Protein AF-A0A4R3K2B7-F1 (afdb_monomer_lite)

InterPro domains:
  IPR006068 Cation-transporting P-type ATPase, C-terminal [PF00689] (1-89)
  IPR023298 P-type ATPase, transmembrane domain superfamily [SSF81665] (1-94)

Radius of gyration: 16.97 Å; chains: 1; bounding box: 41×21×47 Å

Sequence (99 aa):
MAFFVLATSQLIHAINQRSNIDSVFARGNAHNKALYCTMLVSGVILAFIMLIPTLRRFFSLTTLTTLEWMIALGLSLLPLVLVEITKVIIRIRHEEKAG

Foldseek 3Di:
DVVLLVLLLVLLLLCLVQDLQDQSPDDPSPPPPVSVVVSVVSVVVVVCCQPPVVSCVVVVHDHDDPVRVVVSNVSSCVSSVVSNVVNVVVNVVVVVVVD

pLDDT: mean 84.47, std 12.03, range [46.88, 95.81]

Secondary structure (DSSP, 8-state):
-HHHHHHHHHHHHHHHTT-SSS-TTSTTGGG-HHHHHHHHHHHHHHHHHHH-HHHHHHTTPPPPPHHHHHHHHHHHTHHHHHHHHHHHHHHHHHHHT--

Structure (mmCIF, N/CA/C/O backbone):
data_AF-A0A4R3K2B7-F1
#
_entry.id   AF-A0A4R3K2B7-F1
#
loop_
_atom_site.group_PDB
_atom_site.id
_atom_site.type_symbol
_atom_site.label_atom_id
_atom_site.label_alt_id
_atom_site.label_comp_id
_atom_site.label_asym_id
_atom_site.label_entity_id
_atom_site.label_seq_id
_atom_site.pdbx_PDB_ins_code
_atom_site.Cartn_x
_atom_site.Cartn_y
_atom_site.Cartn_z
_atom_site.occupancy
_atom_site.B_iso_or_equiv
_atom_site.auth_seq_id
_atom_site.auth_comp_id
_atom_site.auth_asym_id
_atom_site.auth_atom_id
_atom_site.pdbx_PDB_model_num
ATOM 1 N N . MET A 1 1 ? -2.693 -1.088 12.091 1.00 81.69 1 MET A N 1
ATOM 2 C CA . MET A 1 1 ? -1.651 -0.495 11.218 1.00 81.69 1 MET A CA 1
ATOM 3 C C . MET A 1 1 ? -1.078 -1.495 10.220 1.00 81.69 1 MET A C 1
ATOM 5 O O . MET A 1 1 ? -1.435 -1.405 9.054 1.00 81.69 1 MET A O 1
ATOM 9 N N . ALA A 1 2 ? -0.273 -2.476 10.651 1.00 90.81 2 ALA A N 1
ATOM 10 C CA . ALA A 1 2 ? 0.432 -3.404 9.750 1.00 90.81 2 ALA A CA 1
ATOM 11 C C . ALA A 1 2 ? -0.477 -4.150 8.755 1.00 90.81 2 ALA A C 1
ATOM 13 O O . ALA A 1 2 ? -0.191 -4.156 7.564 1.00 90.81 2 ALA A O 1
ATOM 14 N N . PHE A 1 3 ? -1.602 -4.709 9.216 1.00 91.56 3 PHE A N 1
ATOM 15 C CA . PHE A 1 3 ? -2.565 -5.395 8.344 1.00 91.56 3 PHE A CA 1
ATOM 16 C C . PHE A 1 3 ? -3.032 -4.517 7.176 1.00 91.56 3 PHE A C 1
ATOM 18 O O . PHE A 1 3 ? -3.025 -4.951 6.031 1.00 91.56 3 PHE A O 1
ATOM 25 N N . PHE A 1 4 ? -3.386 -3.262 7.458 1.00 93.19 4 PHE A N 1
ATOM 26 C CA . PHE A 1 4 ? -3.865 -2.335 6.440 1.00 93.19 4 PHE A CA 1
ATOM 27 C C . PHE A 1 4 ? -2.765 -1.935 5.454 1.00 93.19 4 PHE A C 1
ATOM 29 O O . PHE A 1 4 ? -3.019 -1.899 4.252 1.00 93.19 4 PHE A O 1
ATOM 36 N N . VAL A 1 5 ? -1.539 -1.709 5.944 1.00 94.69 5 VAL A N 1
ATOM 37 C CA . VAL A 1 5 ? -0.369 -1.467 5.084 1.00 94.69 5 VAL A CA 1
ATOM 38 C C . VAL A 1 5 ? -0.160 -2.645 4.143 1.00 94.69 5 VAL A C 1
ATOM 40 O O . VAL A 1 5 ? -0.077 -2.444 2.937 1.00 94.69 5 VAL A O 1
ATOM 43 N N . LEU A 1 6 ? -0.121 -3.868 4.679 1.00 94.12 6 LEU A N 1
ATOM 44 C CA . LEU A 1 6 ? 0.097 -5.076 3.889 1.00 94.12 6 LEU A CA 1
ATOM 45 C C . LEU A 1 6 ? -1.029 -5.294 2.876 1.00 94.12 6 LEU A C 1
ATOM 47 O O . LEU A 1 6 ? -0.745 -5.440 1.695 1.00 94.12 6 LEU A O 1
ATOM 51 N N . ALA A 1 7 ? -2.294 -5.261 3.296 1.00 94.00 7 ALA A N 1
ATOM 52 C CA . ALA A 1 7 ? -3.425 -5.504 2.404 1.00 94.00 7 ALA A CA 1
ATOM 53 C C . ALA A 1 7 ? -3.504 -4.468 1.270 1.00 94.00 7 ALA A C 1
ATOM 55 O O . ALA A 1 7 ? -3.632 -4.836 0.105 1.00 94.00 7 ALA A O 1
ATOM 56 N N . THR A 1 8 ? -3.353 -3.181 1.591 1.00 93.31 8 THR A N 1
ATOM 57 C CA . THR A 1 8 ? -3.355 -2.107 0.583 1.00 93.31 8 THR A CA 1
ATOM 58 C C . THR A 1 8 ? -2.151 -2.220 -0.346 1.00 93.31 8 THR A C 1
ATOM 60 O O . THR A 1 8 ? -2.283 -2.071 -1.558 1.00 93.31 8 THR A O 1
ATOM 63 N N . SER A 1 9 ? -0.986 -2.553 0.206 1.00 94.75 9 SER A N 1
ATOM 64 C CA . SER A 1 9 ? 0.238 -2.764 -0.559 1.00 94.75 9 SER A CA 1
ATOM 65 C C . SER A 1 9 ? 0.082 -3.893 -1.576 1.00 94.75 9 SER A C 1
ATOM 67 O O . SER A 1 9 ? 0.450 -3.725 -2.734 1.00 94.75 9 SER A O 1
ATOM 69 N N . GLN A 1 10 ? -0.552 -5.007 -1.193 1.00 92.94 10 GLN A N 1
ATOM 70 C CA . GLN A 1 10 ? -0.823 -6.112 -2.114 1.00 92.94 10 GLN A CA 1
ATOM 71 C C . GLN A 1 10 ? -1.815 -5.727 -3.217 1.00 92.94 10 GLN A C 1
ATOM 73 O O . GLN A 1 10 ? -1.612 -6.103 -4.371 1.00 92.94 10 GLN A O 1
ATOM 78 N N . LEU A 1 11 ? -2.850 -4.939 -2.900 1.00 92.12 11 LEU A N 1
ATOM 79 C CA . LEU A 1 11 ? -3.785 -4.425 -3.909 1.00 92.12 11 LEU A CA 1
ATOM 80 C C . LEU A 1 11 ? -3.062 -3.568 -4.949 1.00 92.12 11 LEU A C 1
ATOM 82 O O . LEU A 1 11 ? -3.222 -3.780 -6.147 1.00 92.12 11 LEU A O 1
ATOM 86 N N . ILE A 1 12 ? -2.221 -2.640 -4.497 1.00 90.38 12 ILE A N 1
ATOM 87 C CA . ILE A 1 12 ? -1.441 -1.769 -5.380 1.00 90.38 12 ILE A CA 1
ATOM 88 C C . ILE A 1 12 ? -0.417 -2.591 -6.180 1.00 90.38 12 ILE A C 1
ATOM 90 O O . ILE A 1 12 ? -0.269 -2.413 -7.389 1.00 90.38 12 ILE A O 1
ATOM 94 N N . HIS A 1 13 ? 0.273 -3.523 -5.528 1.00 89.88 13 HIS A N 1
ATOM 95 C CA . HIS A 1 13 ? 1.280 -4.377 -6.148 1.00 89.88 13 HIS A CA 1
ATOM 96 C C . HIS A 1 13 ? 0.697 -5.304 -7.227 1.00 89.88 13 HIS A C 1
ATOM 98 O O . HIS A 1 13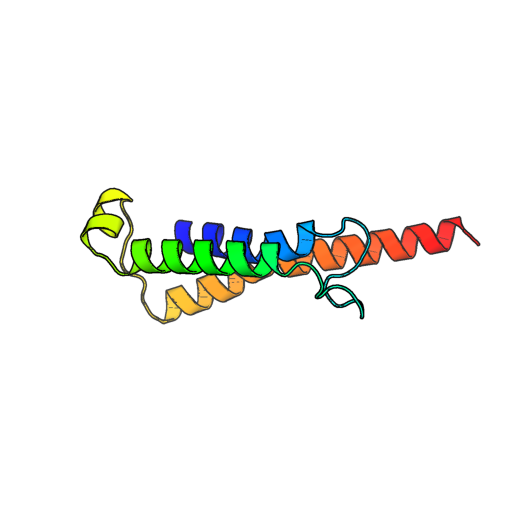 ? 1.368 -5.573 -8.225 1.00 89.88 13 HIS A O 1
ATOM 104 N N . ALA A 1 14 ? -0.564 -5.730 -7.097 1.00 88.06 14 ALA A N 1
ATOM 105 C CA . ALA A 1 14 ? -1.252 -6.530 -8.111 1.00 88.06 14 ALA A CA 1
ATOM 106 C C . ALA A 1 14 ? -1.315 -5.835 -9.485 1.00 88.06 14 ALA A C 1
ATOM 108 O O . ALA A 1 14 ? -1.318 -6.507 -10.516 1.00 88.06 14 ALA A O 1
ATOM 109 N N . ILE A 1 15 ? -1.296 -4.496 -9.519 1.00 84.38 15 ILE A N 1
ATOM 110 C CA . ILE A 1 15 ? -1.238 -3.723 -10.767 1.00 84.38 15 ILE A CA 1
ATOM 111 C C . ILE A 1 15 ? 0.096 -3.974 -11.489 1.00 84.38 15 ILE A C 1
ATOM 113 O O . ILE A 1 15 ? 0.120 -4.185 -12.703 1.00 84.38 15 ILE A O 1
ATOM 117 N N . ASN A 1 16 ? 1.202 -4.027 -10.742 1.00 82.50 16 ASN A N 1
ATOM 118 C CA . ASN A 1 16 ? 2.534 -4.268 -11.294 1.00 82.50 16 ASN A CA 1
ATOM 119 C C . ASN A 1 16 ? 2.743 -5.705 -11.777 1.00 82.50 16 ASN A C 1
ATOM 121 O O . ASN A 1 16 ? 3.505 -5.905 -12.722 1.00 82.50 16 ASN A O 1
ATOM 125 N N . GLN A 1 17 ? 2.045 -6.674 -11.180 1.00 77.38 17 GLN A N 1
ATOM 126 C CA . GLN A 1 17 ? 2.098 -8.095 -11.550 1.00 77.38 17 GLN A CA 1
ATOM 127 C C . GLN A 1 17 ? 1.433 -8.406 -12.904 1.00 77.38 17 GLN A C 1
ATOM 129 O O . GLN A 1 17 ? 1.523 -9.525 -13.401 1.00 77.38 17 GLN A O 1
ATOM 134 N N . ARG A 1 18 ? 0.778 -7.424 -13.540 1.00 71.56 18 ARG A N 1
ATOM 135 C CA . ARG A 1 18 ? 0.127 -7.601 -14.847 1.00 71.56 18 ARG A CA 1
ATOM 136 C C . ARG A 1 18 ? 1.110 -7.867 -15.993 1.00 71.56 18 ARG A C 1
ATOM 138 O O . ARG A 1 18 ? 0.753 -8.570 -16.933 1.00 71.56 18 ARG A O 1
ATOM 145 N N . SER A 1 19 ? 2.302 -7.276 -15.953 1.00 65.19 19 SER A N 1
ATOM 146 C CA . SER A 1 19 ? 3.363 -7.507 -16.941 1.00 65.19 19 SER A CA 1
ATOM 147 C C . SER A 1 19 ? 4.706 -7.468 -16.235 1.00 65.19 19 SER A C 1
ATOM 149 O O . SER A 1 19 ? 4.972 -6.558 -15.450 1.00 65.19 19 SER A O 1
ATOM 151 N N . ASN A 1 20 ? 5.554 -8.451 -16.528 1.00 62.72 20 ASN A N 1
ATOM 152 C CA . ASN A 1 20 ? 6.889 -8.546 -15.944 1.00 62.72 20 ASN A CA 1
ATOM 153 C C . ASN A 1 20 ? 7.899 -7.610 -16.632 1.00 62.72 20 ASN A C 1
ATOM 155 O O . ASN A 1 20 ? 9.007 -7.431 -16.136 1.00 62.72 20 ASN A O 1
ATOM 159 N N . ILE A 1 21 ? 7.518 -7.026 -17.773 1.00 60.97 21 ILE A N 1
ATOM 160 C CA . ILE A 1 21 ? 8.419 -6.295 -18.674 1.00 60.97 21 ILE A CA 1
ATOM 161 C C . ILE A 1 21 ? 7.895 -4.882 -18.942 1.00 60.97 21 ILE A C 1
ATOM 163 O O . ILE A 1 21 ? 8.661 -3.920 -18.939 1.00 60.97 21 ILE A O 1
ATOM 167 N N . ASP A 1 22 ? 6.578 -4.735 -19.105 1.00 64.06 22 ASP A N 1
ATOM 168 C CA . ASP A 1 22 ? 5.965 -3.442 -19.390 1.00 64.06 22 ASP A CA 1
ATOM 169 C C . ASP A 1 22 ? 5.665 -2.665 -18.110 1.00 64.06 22 ASP A C 1
ATOM 171 O O . ASP A 1 22 ? 5.140 -3.200 -17.122 1.00 64.06 22 ASP A O 1
ATOM 175 N N . SER A 1 23 ? 5.942 -1.364 -18.162 1.00 67.31 23 SER A N 1
ATOM 176 C CA . SER A 1 23 ? 5.563 -0.436 -17.100 1.00 67.31 23 SER A CA 1
ATOM 177 C C . SER A 1 23 ? 4.047 -0.280 -17.029 1.00 67.31 23 SER A C 1
ATOM 179 O O . SER A 1 23 ? 3.361 -0.199 -18.053 1.00 67.31 23 SER A O 1
ATOM 181 N N . VAL A 1 24 ? 3.508 -0.165 -15.818 1.00 66.69 24 VAL A N 1
ATOM 182 C CA . VAL A 1 24 ? 2.082 0.120 -15.597 1.00 66.69 24 VAL A CA 1
ATOM 183 C C . VAL A 1 24 ? 1.629 1.426 -16.267 1.00 66.69 24 VAL A C 1
ATOM 185 O O . VAL A 1 24 ? 0.478 1.519 -16.692 1.00 66.69 24 VAL A O 1
ATOM 188 N N . PHE A 1 25 ? 2.533 2.394 -16.456 1.00 66.19 25 PHE A N 1
ATOM 189 C CA . PHE A 1 25 ? 2.244 3.683 -17.098 1.00 66.19 25 PHE A CA 1
ATOM 190 C C . PHE A 1 25 ? 2.363 3.668 -18.634 1.00 66.19 25 PHE A C 1
ATOM 192 O O . PHE A 1 25 ? 2.127 4.689 -19.281 1.00 66.19 25 PHE A O 1
ATOM 199 N N . ALA A 1 26 ? 2.713 2.530 -19.245 1.00 66.12 26 ALA A N 1
ATOM 200 C CA . ALA A 1 26 ? 2.812 2.421 -20.696 1.00 66.12 26 ALA A CA 1
ATOM 201 C C . ALA A 1 26 ? 1.427 2.536 -21.369 1.00 66.12 26 ALA A C 1
ATOM 203 O O . ALA A 1 26 ? 0.439 1.913 -20.962 1.00 66.12 26 ALA A O 1
ATOM 204 N N . ARG A 1 27 ? 1.355 3.349 -22.432 1.00 50.41 27 ARG A N 1
ATOM 205 C CA . ARG A 1 27 ? 0.129 3.670 -23.180 1.00 50.41 27 ARG A CA 1
ATOM 206 C C . ARG A 1 27 ? -0.407 2.401 -23.868 1.00 50.41 27 ARG A C 1
ATOM 208 O O . ARG A 1 27 ? 0.108 1.991 -24.897 1.00 50.41 27 ARG A O 1
ATOM 215 N N . GLY A 1 28 ? -1.419 1.769 -23.266 1.00 57.59 28 GLY A N 1
ATOM 216 C CA . GLY A 1 28 ? -2.015 0.498 -23.722 1.00 57.59 28 GLY A CA 1
ATOM 217 C C . GLY A 1 28 ? -2.400 -0.465 -22.588 1.00 57.59 28 GLY A C 1
ATOM 218 O O . GLY A 1 28 ? -3.210 -1.372 -22.784 1.00 57.59 28 GLY A O 1
ATOM 219 N N . ASN A 1 29 ? -1.895 -0.233 -21.370 1.00 55.81 29 ASN A N 1
ATOM 220 C CA . ASN A 1 29 ? -2.009 -1.174 -20.251 1.00 55.81 29 ASN A CA 1
ATOM 221 C C . ASN A 1 29 ? -3.347 -1.190 -19.477 1.00 55.81 29 ASN A C 1
ATOM 223 O O . ASN A 1 29 ? -3.528 -2.013 -18.583 1.00 55.81 29 ASN A O 1
ATOM 227 N N . ALA A 1 30 ? -4.336 -0.373 -19.845 1.00 58.47 30 ALA A N 1
ATOM 228 C CA . ALA A 1 30 ? -5.615 -0.285 -19.122 1.00 58.47 30 ALA A CA 1
ATOM 229 C C . ALA A 1 30 ? -6.628 -1.417 -19.430 1.00 58.47 30 ALA A C 1
ATOM 231 O O . ALA A 1 30 ? -7.751 -1.397 -18.932 1.00 58.47 30 ALA A O 1
ATOM 232 N N . HIS A 1 31 ? -6.280 -2.410 -20.255 1.00 61.28 31 HIS A N 1
ATOM 233 C CA . HIS A 1 31 ? -7.273 -3.345 -20.809 1.00 61.28 31 HIS A CA 1
ATOM 234 C C . HIS A 1 31 ? -7.803 -4.416 -19.838 1.00 61.28 31 HIS A C 1
ATOM 236 O O . HIS A 1 31 ? -8.837 -5.021 -20.121 1.00 61.28 31 HIS A O 1
ATOM 242 N N . ASN A 1 32 ? -7.145 -4.675 -18.700 1.00 79.81 32 ASN A N 1
ATOM 243 C CA . ASN A 1 32 ? -7.587 -5.739 -17.790 1.00 79.81 32 ASN A CA 1
ATOM 244 C C . ASN A 1 32 ? -8.662 -5.244 -16.808 1.00 79.81 32 ASN A C 1
ATOM 246 O O . ASN A 1 32 ? -8.405 -5.033 -15.624 1.00 79.81 32 ASN A O 1
ATOM 250 N N . LYS A 1 33 ? -9.887 -5.077 -17.319 1.00 80.50 33 LYS A N 1
ATOM 251 C CA . LYS A 1 33 ? -11.065 -4.686 -16.525 1.00 80.50 33 LYS A CA 1
ATOM 252 C C . LYS A 1 33 ? -11.351 -5.664 -15.380 1.00 80.50 33 LYS A C 1
ATOM 254 O O . LYS A 1 33 ? -11.804 -5.235 -14.323 1.00 80.50 33 LYS A O 1
ATOM 259 N N . ALA A 1 34 ? -11.062 -6.954 -15.573 1.00 85.94 34 ALA A N 1
ATOM 260 C CA . ALA A 1 34 ? -11.251 -7.972 -14.544 1.00 85.94 34 ALA A CA 1
ATOM 261 C C . ALA A 1 34 ? -10.338 -7.730 -13.332 1.00 85.94 34 ALA A C 1
ATOM 263 O O . ALA A 1 34 ? -10.824 -7.786 -12.209 1.00 85.94 34 ALA A O 1
ATOM 264 N N . LEU A 1 35 ? -9.066 -7.372 -13.551 1.00 85.56 35 LEU A N 1
ATOM 265 C CA . LEU A 1 35 ? -8.118 -7.046 -12.476 1.00 85.56 35 LEU A CA 1
ATOM 266 C C . LEU A 1 35 ? -8.582 -5.844 -11.646 1.00 85.56 35 LEU A C 1
ATOM 268 O O . LEU A 1 35 ? -8.569 -5.895 -10.422 1.00 85.56 35 LEU A O 1
ATOM 272 N N . TYR A 1 36 ? -9.021 -4.765 -12.298 1.00 86.50 36 TYR A N 1
ATOM 273 C CA . TYR A 1 36 ? -9.531 -3.597 -11.574 1.00 86.50 36 TYR A CA 1
ATOM 274 C C . TYR A 1 36 ? -10.821 -3.914 -10.811 1.00 86.50 36 TYR A C 1
ATOM 276 O O . TYR A 1 36 ? -10.998 -3.435 -9.694 1.00 86.50 36 TYR A O 1
ATOM 284 N N . CYS A 1 37 ? -11.696 -4.746 -11.384 1.00 89.38 37 CYS A N 1
ATOM 285 C CA . CYS A 1 37 ? -12.915 -5.199 -10.721 1.00 89.38 37 CYS A CA 1
ATOM 286 C C . CYS A 1 37 ? -12.594 -6.012 -9.459 1.00 89.38 37 CYS A C 1
ATOM 288 O O . CYS A 1 37 ? -13.091 -5.689 -8.382 1.00 89.38 37 CYS A O 1
ATOM 290 N N . THR A 1 38 ? -11.718 -7.018 -9.553 1.00 91.38 38 THR A N 1
ATOM 291 C CA . THR A 1 38 ? -11.338 -7.836 -8.392 1.00 91.38 38 THR A CA 1
ATOM 292 C C . THR A 1 38 ? -10.588 -7.020 -7.346 1.00 91.38 38 THR A C 1
ATOM 294 O O . THR A 1 38 ? -10.883 -7.151 -6.164 1.00 91.38 38 THR A O 1
ATOM 297 N N . MET A 1 39 ? -9.701 -6.110 -7.758 1.00 91.81 39 MET A N 1
ATOM 298 C CA . MET A 1 39 ? -9.015 -5.187 -6.850 1.00 91.81 39 MET A CA 1
ATOM 299 C C . MET A 1 39 ? -10.004 -4.287 -6.096 1.00 91.81 39 MET A C 1
ATOM 301 O O . MET A 1 39 ? -9.865 -4.098 -4.888 1.00 91.81 39 MET A O 1
ATOM 305 N N . LEU A 1 40 ? -11.032 -3.774 -6.780 1.00 92.44 40 LEU A N 1
ATOM 306 C CA . LEU A 1 40 ? -12.083 -2.969 -6.160 1.00 92.44 40 LEU A CA 1
ATOM 307 C C . LEU A 1 40 ? -12.913 -3.797 -5.172 1.00 92.44 40 LEU A C 1
ATOM 309 O O . LEU A 1 40 ? -13.126 -3.358 -4.044 1.00 92.44 40 LEU A O 1
ATOM 313 N N . VAL A 1 41 ? -13.317 -5.012 -5.550 1.00 95.81 41 VAL A N 1
ATOM 314 C CA . VAL A 1 41 ? -14.036 -5.936 -4.658 1.00 95.81 41 VAL A CA 1
ATOM 315 C C . VAL A 1 41 ? -13.203 -6.258 -3.415 1.00 95.81 41 VAL A C 1
ATOM 317 O O . VAL A 1 41 ? -13.705 -6.164 -2.295 1.00 95.81 41 VAL A O 1
ATOM 320 N N . SER A 1 42 ? -11.916 -6.571 -3.575 1.00 94.94 42 SER A N 1
ATOM 321 C CA . SER A 1 42 ? -11.010 -6.815 -2.451 1.00 94.94 42 SER A CA 1
ATOM 322 C C . SER A 1 42 ? -10.829 -5.576 -1.568 1.00 94.94 42 SER A C 1
ATOM 324 O O . SER A 1 42 ? -10.814 -5.702 -0.344 1.00 94.94 42 SER A O 1
ATOM 326 N N . GLY A 1 43 ? -10.761 -4.378 -2.155 1.00 94.56 43 GLY A N 1
ATOM 327 C CA . GLY A 1 43 ? -10.738 -3.113 -1.417 1.00 94.56 43 GLY A CA 1
ATOM 328 C C . GLY A 1 43 ? -12.010 -2.874 -0.598 1.00 94.56 43 GLY A C 1
ATOM 329 O O . GLY A 1 43 ? -11.931 -2.457 0.556 1.00 94.56 43 GLY A O 1
ATOM 330 N N . VAL A 1 44 ? -13.182 -3.207 -1.145 1.00 95.75 44 VAL A N 1
ATOM 331 C CA . VAL A 1 44 ? -14.469 -3.125 -0.432 1.00 95.75 44 VAL A CA 1
ATOM 332 C C . VAL A 1 44 ? -14.515 -4.104 0.741 1.00 95.75 44 VAL A C 1
ATOM 334 O O . VAL A 1 44 ? -14.914 -3.727 1.842 1.00 95.75 44 VAL A O 1
ATOM 337 N N . ILE A 1 45 ? -14.057 -5.342 0.545 1.00 95.06 45 ILE A N 1
ATOM 338 C CA . ILE A 1 45 ? -13.967 -6.333 1.627 1.00 95.06 45 ILE A CA 1
ATOM 339 C C . ILE A 1 45 ? -13.031 -5.831 2.734 1.00 95.06 45 ILE A C 1
ATOM 341 O O . ILE A 1 45 ? -13.386 -5.883 3.912 1.00 95.06 45 ILE A O 1
ATOM 345 N N . LEU A 1 46 ? -11.866 -5.286 2.367 1.00 94.56 46 LEU A N 1
ATOM 346 C CA . LEU A 1 46 ? -10.928 -4.688 3.317 1.00 94.56 46 LEU A CA 1
ATOM 347 C C . LEU A 1 46 ? -11.574 -3.532 4.099 1.00 94.56 46 LEU A C 1
ATOM 349 O O . LEU A 1 46 ? -11.421 -3.454 5.319 1.00 94.56 46 LEU A O 1
ATOM 353 N N . ALA A 1 47 ? -12.338 -2.670 3.425 1.00 92.75 47 ALA A N 1
ATOM 354 C CA . ALA A 1 47 ? -13.076 -1.588 4.068 1.00 92.75 47 ALA A CA 1
ATOM 355 C C . ALA A 1 47 ? -14.129 -2.122 5.053 1.00 92.75 47 ALA A C 1
ATOM 357 O O . ALA A 1 47 ? -14.204 -1.636 6.180 1.00 92.75 47 ALA A O 1
ATOM 358 N N . PHE A 1 48 ? -14.889 -3.163 4.694 1.00 94.31 48 PHE A N 1
ATOM 359 C CA . PHE A 1 48 ? -15.849 -3.782 5.613 1.00 94.31 48 PHE A CA 1
ATOM 360 C C . PHE A 1 48 ? -15.182 -4.360 6.858 1.00 94.31 48 PHE A C 1
ATOM 362 O O . PHE A 1 48 ? -15.664 -4.125 7.968 1.00 94.31 48 PHE A O 1
ATOM 369 N N . ILE A 1 49 ? -14.049 -5.049 6.693 1.00 93.12 49 ILE A N 1
ATOM 370 C CA . ILE A 1 49 ? -13.264 -5.574 7.816 1.00 93.12 49 ILE A CA 1
ATOM 371 C C . ILE A 1 49 ? -12.833 -4.439 8.752 1.00 93.12 49 ILE A C 1
ATOM 373 O O . ILE A 1 49 ? -12.868 -4.614 9.966 1.00 93.12 49 ILE A O 1
ATOM 377 N N . MET A 1 50 ? -12.463 -3.277 8.209 1.00 90.50 50 MET A N 1
ATOM 378 C CA . MET A 1 50 ? -11.971 -2.129 8.981 1.00 90.50 50 MET A CA 1
ATOM 379 C C . MET A 1 50 ? -13.090 -1.279 9.600 1.00 90.50 50 MET A C 1
ATOM 381 O O . MET A 1 50 ? -12.871 -0.641 10.627 1.00 90.50 50 MET A O 1
ATOM 385 N N . LEU A 1 51 ? -14.289 -1.255 9.019 1.00 89.88 51 LEU A N 1
ATOM 386 C CA . LEU A 1 51 ? -15.405 -0.445 9.517 1.00 89.88 51 LEU A CA 1
ATOM 387 C C . LEU A 1 51 ? -16.249 -1.205 10.546 1.00 89.88 51 LEU A C 1
ATOM 389 O O . LEU A 1 51 ? -16.602 -0.651 11.591 1.00 89.88 51 LEU A O 1
ATOM 393 N N . ILE A 1 52 ? -16.518 -2.491 10.313 1.00 94.00 52 ILE A N 1
ATOM 394 C CA . ILE A 1 52 ? -17.413 -3.284 11.161 1.00 94.00 52 ILE A CA 1
ATOM 395 C C . ILE A 1 52 ? -16.674 -3.693 12.450 1.00 94.00 52 ILE A C 1
ATOM 397 O O . ILE A 1 52 ? -15.692 -4.434 12.385 1.00 94.00 52 ILE A O 1
ATOM 401 N N . PRO A 1 53 ? -17.119 -3.251 13.644 1.00 90.19 53 PRO A N 1
ATOM 402 C CA . PRO A 1 53 ? -16.418 -3.520 14.904 1.00 90.19 53 PRO A CA 1
ATOM 403 C C . PRO A 1 53 ? -16.348 -5.015 15.241 1.00 90.19 53 PRO A C 1
ATOM 405 O O . PRO A 1 53 ? -15.338 -5.472 15.770 1.00 90.19 53 PRO A O 1
ATOM 408 N N . THR A 1 54 ? -17.373 -5.792 14.880 1.00 93.62 54 THR A N 1
ATOM 409 C CA . THR A 1 54 ? -17.389 -7.252 15.058 1.00 93.62 54 THR A CA 1
ATOM 410 C C . THR A 1 54 ? -16.279 -7.932 14.259 1.00 93.62 54 THR A C 1
ATOM 412 O O . THR A 1 54 ? -15.554 -8.759 14.806 1.00 93.62 54 THR A O 1
ATOM 415 N N . LEU A 1 55 ? -16.097 -7.542 12.990 1.00 92.19 55 LEU A N 1
ATOM 416 C CA . LEU A 1 55 ? -15.031 -8.080 12.141 1.00 92.19 55 LEU A CA 1
ATOM 417 C C . LEU A 1 55 ? -13.661 -7.625 12.632 1.00 92.19 55 LEU A C 1
ATOM 419 O O . LEU A 1 55 ? -12.770 -8.452 12.785 1.00 92.19 55 LEU A O 1
ATOM 423 N N . ARG A 1 56 ? -13.498 -6.341 12.970 1.00 92.88 56 ARG A N 1
ATOM 424 C CA . ARG A 1 56 ? -12.248 -5.854 13.567 1.00 92.88 56 ARG A CA 1
ATOM 425 C C . ARG A 1 56 ? -11.852 -6.657 14.793 1.00 92.88 56 ARG A C 1
ATOM 427 O O . ARG A 1 56 ? -10.704 -7.066 14.889 1.00 92.88 56 ARG A O 1
ATOM 434 N N . ARG A 1 57 ? -12.793 -6.918 15.703 1.00 91.06 57 ARG A N 1
ATOM 435 C CA . ARG A 1 57 ? -12.524 -7.706 16.909 1.00 91.06 57 ARG A CA 1
ATOM 436 C C . ARG A 1 57 ? -12.168 -9.154 16.578 1.00 91.06 57 ARG A C 1
ATOM 438 O O . ARG A 1 57 ? -11.264 -9.691 17.202 1.00 91.06 57 ARG A O 1
ATOM 445 N N . PHE A 1 58 ? -12.829 -9.751 15.586 1.00 93.50 58 PHE A N 1
ATOM 446 C CA . PHE A 1 58 ? -12.515 -11.097 15.102 1.00 93.50 58 PHE A CA 1
ATOM 447 C C . PHE A 1 58 ? -11.087 -11.198 14.540 1.00 93.50 58 PHE A C 1
ATOM 449 O O . PHE A 1 58 ? -10.374 -12.150 14.833 1.00 93.50 58 PHE A O 1
ATOM 456 N N . PHE A 1 59 ? -10.645 -10.185 13.791 1.00 89.31 59 PHE A N 1
ATOM 457 C CA . PHE A 1 59 ? -9.287 -10.091 13.243 1.00 89.31 59 PHE A CA 1
ATOM 458 C C . PHE A 1 59 ? -8.277 -9.419 14.193 1.00 89.31 59 PHE A C 1
ATOM 460 O O . PHE A 1 59 ? -7.154 -9.132 13.782 1.00 89.31 59 PHE A O 1
ATOM 467 N N . SER A 1 60 ? -8.655 -9.147 15.448 1.00 90.00 60 SER A N 1
ATOM 468 C CA . SER A 1 60 ? -7.815 -8.457 16.442 1.00 90.00 60 SER A CA 1
ATOM 469 C C . SER A 1 60 ? -7.234 -7.119 15.947 1.00 90.00 60 SER A C 1
ATOM 471 O O . SER A 1 60 ? -6.085 -6.772 16.219 1.00 90.00 60 SER A O 1
ATOM 473 N N . LEU A 1 61 ? -8.029 -6.357 15.194 1.00 90.81 61 LEU A N 1
ATOM 474 C CA . LEU A 1 61 ? -7.660 -5.069 14.612 1.00 90.81 61 LEU A CA 1
ATOM 475 C C . LEU A 1 61 ? -8.021 -3.904 15.536 1.00 90.81 61 LEU A C 1
ATOM 477 O O . LEU A 1 61 ? -9.098 -3.859 16.132 1.00 90.81 61 LEU A O 1
ATOM 481 N N . THR A 1 62 ? -7.141 -2.909 15.580 1.00 87.50 62 THR A N 1
ATOM 482 C CA . THR A 1 62 ? -7.360 -1.648 16.295 1.00 87.50 62 THR A CA 1
ATOM 483 C C . THR A 1 62 ? -7.944 -0.575 15.376 1.00 87.50 62 THR A C 1
ATOM 485 O O . THR A 1 62 ? -7.769 -0.605 14.156 1.00 87.50 62 THR A O 1
ATOM 488 N N . THR A 1 63 ? -8.647 0.399 15.959 1.00 87.81 63 THR A N 1
ATOM 489 C CA . THR A 1 63 ? -8.991 1.651 15.269 1.00 87.81 63 THR A CA 1
ATOM 490 C C . THR A 1 63 ? -7.722 2.418 14.942 1.00 87.81 6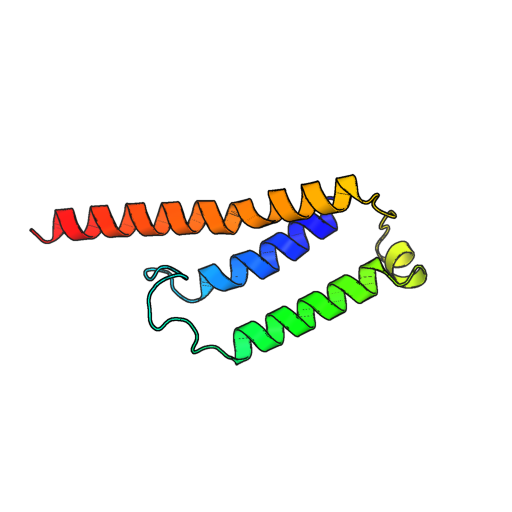3 THR A C 1
ATOM 492 O O . THR A 1 63 ? -6.893 2.610 15.829 1.00 87.81 63 THR A O 1
ATOM 495 N N . LEU A 1 64 ? -7.597 2.888 13.704 1.00 87.56 64 LEU A N 1
ATOM 496 C CA . LEU A 1 64 ? -6.519 3.788 13.319 1.00 87.56 64 LEU A CA 1
ATOM 497 C C . LEU A 1 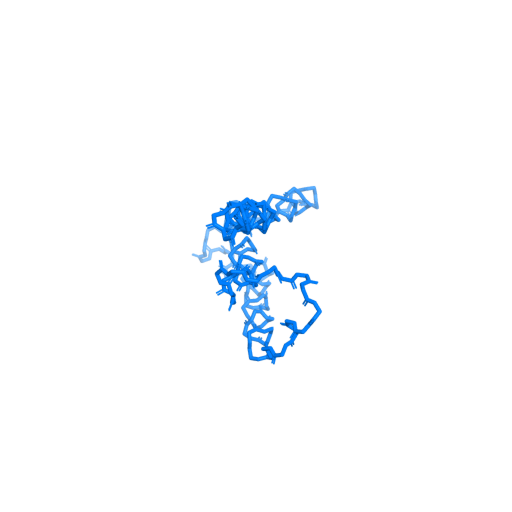64 ? -6.998 5.236 13.363 1.00 87.56 64 LEU A C 1
ATOM 499 O O . LEU A 1 64 ? -8.115 5.546 12.941 1.00 87.56 64 LEU A O 1
ATOM 503 N N . THR A 1 65 ? -6.122 6.113 13.827 1.00 92.38 65 THR A N 1
ATOM 504 C CA . THR A 1 65 ? -6.253 7.566 13.718 1.00 92.38 65 THR A CA 1
ATOM 505 C C . THR A 1 65 ? -6.046 8.028 12.272 1.00 92.38 65 THR A C 1
ATOM 507 O O . THR A 1 65 ? -5.455 7.330 11.449 1.00 92.38 65 THR A O 1
ATOM 510 N N . THR A 1 66 ? -6.502 9.233 11.934 1.00 90.69 66 THR A N 1
ATOM 511 C CA . THR A 1 66 ? -6.357 9.793 10.577 1.00 90.69 66 THR A CA 1
ATOM 512 C C . THR A 1 66 ? -4.901 9.838 10.104 1.00 90.69 66 THR A C 1
ATOM 514 O O . THR A 1 66 ? -4.615 9.555 8.943 1.00 90.69 66 THR A O 1
ATOM 517 N N . LEU A 1 67 ? -3.964 10.151 11.003 1.00 93.75 67 LEU A N 1
ATOM 518 C CA . LEU A 1 67 ? -2.536 10.214 10.689 1.00 93.75 67 LEU A CA 1
ATOM 519 C C . LEU A 1 67 ? -1.988 8.829 10.324 1.00 93.75 67 LEU A C 1
ATOM 521 O O . LEU A 1 67 ? -1.299 8.666 9.320 1.00 93.75 67 LEU A O 1
ATOM 525 N N . GLU A 1 68 ? -2.360 7.819 11.099 1.00 92.19 68 GLU A N 1
ATOM 526 C CA . GLU A 1 68 ? -2.014 6.425 10.853 1.00 92.19 68 GLU A CA 1
ATOM 527 C C . GLU A 1 68 ? -2.541 5.922 9.497 1.00 92.19 68 GLU A C 1
ATOM 529 O O . GLU A 1 68 ? -1.817 5.246 8.765 1.00 92.19 68 GLU A O 1
ATOM 534 N N . TRP A 1 69 ? -3.759 6.306 9.103 1.00 91.19 69 TRP A N 1
ATOM 535 C CA . TRP A 1 69 ? -4.277 6.019 7.759 1.00 91.19 69 TRP A CA 1
ATOM 536 C C . TRP A 1 69 ? -3.402 6.619 6.654 1.00 91.19 69 TRP A C 1
ATOM 538 O O . TRP A 1 69 ? -3.066 5.918 5.699 1.00 91.19 69 TRP A O 1
ATOM 548 N N . MET A 1 70 ? -2.994 7.884 6.793 1.00 93.31 70 MET A N 1
ATOM 549 C CA . MET A 1 70 ? -2.134 8.550 5.807 1.00 93.31 70 MET A CA 1
ATOM 550 C C . MET A 1 70 ? -0.761 7.882 5.698 1.00 93.31 70 MET A C 1
ATOM 552 O O . MET A 1 70 ? -0.304 7.608 4.589 1.00 93.31 70 MET A O 1
ATOM 556 N N . ILE A 1 71 ? -0.128 7.562 6.833 1.00 94.25 71 ILE A N 1
ATOM 557 C CA . ILE A 1 71 ? 1.157 6.849 6.845 1.00 94.25 71 ILE A CA 1
ATOM 558 C C . ILE A 1 71 ? 1.016 5.490 6.161 1.00 94.25 71 ILE A C 1
ATOM 560 O O . ILE A 1 71 ? 1.863 5.120 5.348 1.00 94.25 71 ILE A O 1
ATOM 564 N N . ALA A 1 72 ? -0.051 4.744 6.457 1.00 93.12 72 ALA A N 1
ATOM 565 C CA . ALA A 1 72 ? -0.235 3.431 5.861 1.00 93.12 72 ALA A CA 1
ATOM 566 C C . ALA A 1 72 ? -0.425 3.479 4.348 1.00 93.12 72 ALA A C 1
ATOM 568 O O . ALA A 1 72 ? 0.165 2.665 3.638 1.00 93.12 72 ALA A O 1
ATOM 569 N N . LEU A 1 73 ? -1.218 4.436 3.862 1.00 91.62 73 LEU A N 1
ATOM 570 C CA . LEU A 1 73 ? -1.392 4.660 2.432 1.00 91.62 73 LEU A CA 1
ATOM 571 C C . LEU A 1 73 ? -0.057 5.029 1.775 1.00 91.62 73 LEU A C 1
ATOM 573 O O . LEU A 1 73 ? 0.300 4.429 0.764 1.00 91.62 73 LEU A O 1
ATOM 577 N N . GLY A 1 74 ? 0.728 5.920 2.387 1.00 93.81 74 GLY A N 1
ATOM 578 C CA . GLY A 1 74 ? 2.064 6.272 1.900 1.00 93.81 74 GLY A CA 1
ATOM 579 C C . GLY A 1 74 ? 3.000 5.063 1.801 1.00 93.81 74 GLY A C 1
ATOM 580 O O . GLY A 1 74 ? 3.598 4.824 0.754 1.00 93.81 74 GLY A O 1
ATOM 581 N N . LEU A 1 75 ? 3.076 4.244 2.855 1.00 93.75 75 LEU A N 1
ATOM 582 C CA . LEU A 1 75 ? 3.907 3.034 2.867 1.00 93.75 75 LEU A CA 1
ATOM 583 C C . LEU A 1 75 ? 3.434 1.976 1.865 1.00 93.75 75 LEU A C 1
ATOM 585 O O . LEU A 1 75 ? 4.256 1.266 1.288 1.00 93.75 75 LEU A O 1
ATOM 589 N N . SER A 1 76 ? 2.126 1.875 1.624 1.00 93.81 76 SER A N 1
ATOM 590 C CA . SER A 1 76 ? 1.566 0.897 0.687 1.00 93.81 76 SER A CA 1
ATOM 591 C C . SER A 1 76 ? 1.955 1.145 -0.776 1.00 93.81 76 SER A C 1
ATOM 593 O O . SER A 1 76 ? 1.913 0.221 -1.584 1.00 93.81 76 SER A O 1
ATOM 595 N N . LEU A 1 77 ? 2.402 2.359 -1.113 1.00 92.44 77 LEU A N 1
ATOM 596 C CA . LEU A 1 77 ? 2.905 2.695 -2.446 1.00 92.44 77 LEU A CA 1
ATOM 597 C C . LEU A 1 77 ? 4.330 2.182 -2.695 1.00 92.44 77 LEU A C 1
ATOM 599 O O . LEU A 1 77 ? 4.745 2.101 -3.850 1.00 92.44 77 LEU A O 1
ATOM 603 N N . LEU A 1 78 ? 5.088 1.813 -1.653 1.00 93.31 78 LEU A N 1
ATOM 604 C CA . LEU A 1 78 ? 6.492 1.418 -1.808 1.00 93.31 78 LEU A CA 1
ATOM 605 C C . LEU A 1 78 ? 6.679 0.251 -2.790 1.00 93.31 78 LEU A C 1
ATOM 607 O O . LEU A 1 78 ? 7.528 0.375 -3.676 1.00 93.31 78 LEU A O 1
ATOM 611 N N . PRO A 1 79 ? 5.894 -0.844 -2.743 1.00 89.38 79 PRO A N 1
ATOM 612 C CA . PRO A 1 79 ? 6.090 -1.937 -3.697 1.00 89.38 79 PRO A CA 1
ATOM 613 C C . PRO A 1 79 ? 5.703 -1.582 -5.127 1.00 89.38 79 PRO A C 1
ATOM 615 O O . PRO A 1 79 ? 6.198 -2.219 -6.056 1.00 89.38 79 PRO A O 1
ATOM 618 N N . LEU A 1 80 ? 4.862 -0.561 -5.325 1.00 88.81 80 LEU A N 1
ATOM 619 C CA . LEU A 1 80 ? 4.602 -0.029 -6.658 1.00 88.81 80 LEU A CA 1
ATOM 620 C C . LEU A 1 80 ? 5.877 0.591 -7.233 1.00 88.81 80 LEU A C 1
ATOM 622 O O . LEU A 1 80 ? 6.318 0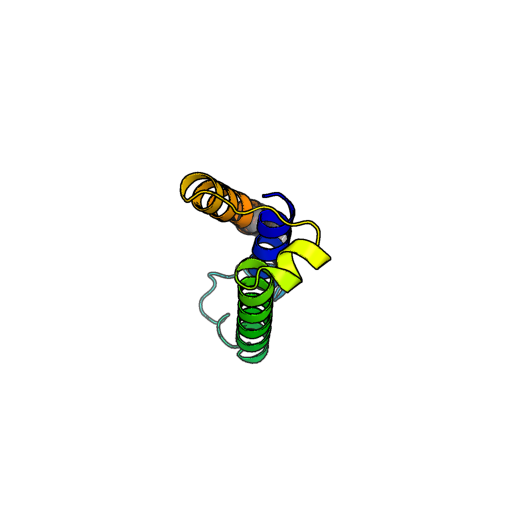.235 -8.325 1.00 88.81 80 LEU A O 1
ATOM 626 N N . VAL A 1 81 ? 6.474 1.496 -6.457 1.00 88.75 81 VAL A N 1
ATOM 627 C CA . VAL A 1 81 ? 7.648 2.278 -6.850 1.00 88.75 81 VAL A CA 1
ATOM 628 C C . VAL A 1 81 ? 8.858 1.372 -7.066 1.00 88.75 81 VAL A C 1
ATOM 630 O O . VAL A 1 81 ? 9.505 1.451 -8.105 1.00 88.75 81 VAL A O 1
ATOM 633 N N . LEU A 1 82 ? 9.141 0.467 -6.124 1.00 89.88 82 LEU A N 1
ATOM 634 C CA . LEU A 1 82 ? 10.306 -0.422 -6.194 1.00 89.88 82 LEU A CA 1
ATOM 635 C C . LEU A 1 82 ? 10.278 -1.341 -7.421 1.00 89.88 82 LEU A C 1
ATOM 637 O O . LEU A 1 82 ? 11.299 -1.543 -8.082 1.00 89.88 82 LEU A O 1
ATOM 641 N N . VAL A 1 83 ? 9.110 -1.892 -7.747 1.00 87.75 83 VAL A N 1
ATOM 642 C CA . VAL A 1 83 ? 8.971 -2.787 -8.900 1.00 87.75 83 VAL A CA 1
ATOM 643 C C . VAL A 1 83 ? 9.060 -2.020 -10.213 1.00 87.75 83 VAL A C 1
ATOM 645 O O . VAL A 1 83 ? 9.700 -2.507 -11.140 1.00 87.75 83 VAL A O 1
ATOM 648 N N . GLU A 1 84 ? 8.498 -0.814 -10.304 1.00 86.62 84 GLU A N 1
ATOM 649 C CA . GLU A 1 84 ? 8.662 0.001 -11.513 1.00 86.62 84 GLU A CA 1
ATOM 650 C C . GLU A 1 84 ? 10.120 0.440 -11.716 1.00 86.62 84 GLU A C 1
ATOM 652 O O . GLU A 1 84 ? 10.627 0.342 -12.831 1.00 86.62 84 GLU A O 1
ATOM 657 N N . ILE A 1 85 ? 10.852 0.784 -10.648 1.00 87.12 85 ILE A N 1
ATOM 658 C CA . ILE A 1 85 ? 12.309 1.008 -10.726 1.00 87.12 85 ILE A CA 1
ATOM 659 C C . ILE A 1 85 ? 13.019 -0.248 -11.257 1.00 87.12 85 ILE A C 1
ATOM 661 O O . ILE A 1 85 ? 13.866 -0.158 -12.145 1.00 87.12 85 ILE A O 1
ATOM 665 N N . THR A 1 86 ? 12.645 -1.430 -10.760 1.00 86.38 86 THR A N 1
ATOM 666 C CA . THR A 1 86 ? 13.239 -2.704 -11.196 1.00 86.38 86 THR A CA 1
ATOM 667 C C . THR A 1 86 ? 12.982 -2.964 -12.682 1.00 86.38 86 THR A C 1
ATOM 669 O O . THR A 1 86 ? 13.908 -3.328 -13.407 1.00 86.38 86 THR A O 1
ATOM 672 N N . LYS A 1 87 ? 11.760 -2.714 -13.169 1.00 84.06 87 LYS A N 1
ATOM 673 C CA . LYS A 1 87 ? 11.417 -2.842 -14.594 1.00 84.06 87 LYS A CA 1
ATOM 674 C C . LYS A 1 87 ? 12.222 -1.885 -15.468 1.00 84.06 87 LYS A C 1
ATOM 676 O O . LYS A 1 87 ? 12.725 -2.297 -16.510 1.00 84.06 87 LYS A O 1
ATOM 681 N N . VAL A 1 88 ? 12.393 -0.633 -15.036 1.00 84.88 88 VAL A N 1
ATOM 682 C CA . VAL A 1 88 ? 13.204 0.360 -15.760 1.00 84.88 88 VAL A CA 1
ATOM 683 C C . VAL A 1 88 ? 14.660 -0.096 -15.872 1.00 84.88 88 VAL A C 1
ATOM 685 O O . VAL A 1 88 ? 15.221 -0.070 -16.965 1.00 84.88 88 VAL A O 1
ATOM 688 N N . ILE A 1 89 ? 15.255 -0.586 -14.779 1.00 85.94 89 ILE A N 1
ATOM 689 C CA . ILE A 1 89 ? 16.634 -1.101 -14.784 1.00 85.94 89 ILE A CA 1
ATOM 690 C C . ILE A 1 89 ? 16.767 -2.299 -15.734 1.00 85.94 89 ILE A C 1
ATOM 692 O O . ILE A 1 89 ? 17.722 -2.370 -16.508 1.00 85.94 89 ILE A O 1
ATOM 696 N N . ILE A 1 90 ? 15.816 -3.239 -15.701 1.00 84.56 90 ILE A N 1
ATOM 697 C CA . ILE A 1 90 ? 15.819 -4.410 -16.592 1.00 84.56 90 ILE A CA 1
ATOM 698 C C . ILE A 1 90 ? 15.738 -3.976 -18.057 1.00 84.56 90 ILE A C 1
ATOM 700 O O . ILE A 1 90 ? 16.490 -4.496 -18.881 1.00 84.56 90 ILE A O 1
ATOM 704 N N . ARG A 1 91 ? 14.870 -3.010 -18.375 1.00 81.56 91 ARG A N 1
ATOM 705 C CA . ARG A 1 91 ? 14.691 -2.504 -19.738 1.00 81.56 91 ARG A CA 1
ATOM 706 C C . ARG A 1 91 ? 15.973 -1.888 -20.298 1.00 81.56 91 ARG A C 1
ATOM 708 O O . ARG A 1 91 ? 16.386 -2.273 -21.386 1.00 81.56 91 ARG A O 1
ATOM 715 N N . ILE A 1 92 ? 16.631 -1.014 -19.533 1.00 82.81 92 ILE A N 1
ATOM 716 C CA . ILE A 1 92 ? 17.890 -0.369 -19.947 1.00 82.81 92 ILE A 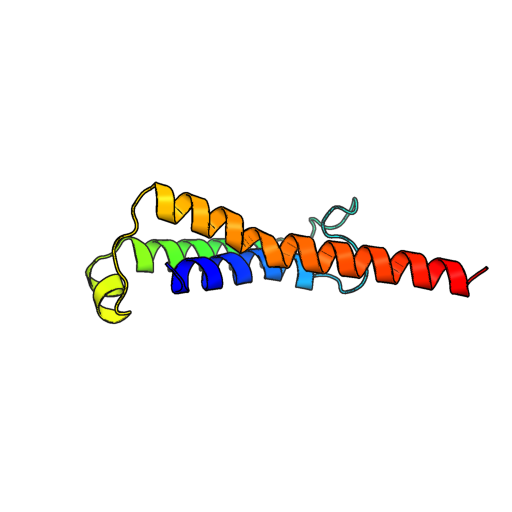CA 1
ATOM 717 C C . ILE A 1 92 ? 18.974 -1.424 -20.227 1.00 82.81 92 ILE A C 1
ATOM 719 O O . ILE A 1 92 ? 19.630 -1.386 -21.264 1.00 82.81 92 ILE A O 1
ATOM 723 N N . ARG A 1 93 ? 19.116 -2.427 -19.348 1.00 81.00 93 ARG A N 1
ATOM 724 C CA . ARG A 1 93 ? 20.108 -3.507 -19.522 1.00 81.00 93 ARG A CA 1
ATOM 725 C C . ARG A 1 93 ? 19.823 -4.418 -20.719 1.00 81.00 93 ARG A C 1
ATOM 727 O O . ARG A 1 93 ? 20.744 -5.056 -21.225 1.00 81.00 93 ARG A O 1
ATOM 734 N N . HIS A 1 94 ? 18.561 -4.550 -21.121 1.00 77.56 94 HIS A N 1
ATOM 735 C CA . HIS A 1 94 ? 18.182 -5.325 -22.302 1.00 77.56 94 HIS A CA 1
ATOM 736 C C . HIS A 1 94 ? 18.496 -4.573 -23.602 1.00 77.56 94 HIS A C 1
ATOM 738 O O . HIS A 1 94 ? 18.915 -5.208 -24.565 1.00 77.56 94 HIS A O 1
ATOM 744 N N . GLU A 1 95 ? 18.338 -3.246 -23.616 1.00 69.56 95 GLU A N 1
ATOM 745 C CA . GLU A 1 95 ? 18.686 -2.389 -24.758 1.00 69.56 95 GLU A CA 1
ATOM 746 C C . GLU A 1 95 ? 20.213 -2.331 -24.978 1.00 69.56 95 GLU A C 1
ATOM 748 O O . GLU A 1 95 ? 20.658 -2.445 -26.116 1.00 69.56 95 GLU A O 1
ATOM 753 N N . GLU A 1 96 ? 21.028 -2.301 -23.912 1.00 67.06 96 GLU A N 1
ATOM 754 C CA . GLU A 1 96 ? 22.504 -2.367 -24.006 1.00 67.06 96 GLU A CA 1
ATOM 755 C C . GLU A 1 96 ? 23.050 -3.677 -24.596 1.00 67.06 96 GLU A C 1
ATOM 757 O O . GLU A 1 96 ? 24.136 -3.686 -25.161 1.00 67.06 96 GLU A O 1
ATOM 762 N N . LYS A 1 97 ? 22.339 -4.801 -24.446 1.00 59.88 97 LYS A N 1
ATOM 763 C CA . LYS A 1 97 ? 22.780 -6.105 -24.981 1.00 59.88 97 LYS A CA 1
ATOM 764 C C . LYS A 1 97 ? 22.366 -6.345 -26.434 1.00 59.88 97 LYS A C 1
ATOM 766 O O . LYS A 1 97 ? 22.780 -7.349 -27.010 1.00 59.88 97 LYS A O 1
ATOM 771 N N . ALA A 1 98 ? 21.499 -5.496 -26.980 1.00 57.78 98 ALA A N 1
AT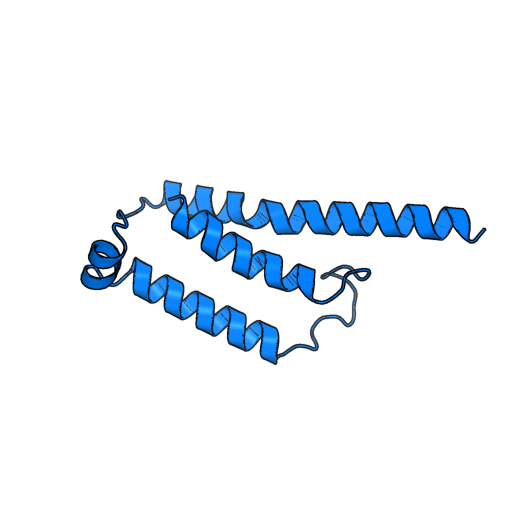OM 772 C CA . ALA A 1 98 ? 20.940 -5.638 -28.321 1.00 57.78 98 ALA A CA 1
ATOM 773 C C . ALA A 1 98 ? 21.580 -4.695 -29.360 1.00 57.78 98 ALA A C 1
ATOM 775 O O . ALA A 1 98 ? 21.240 -4.807 -30.538 1.00 57.78 98 ALA A O 1
ATOM 776 N N . GLY A 1 99 ? 22.470 -3.788 -28.936 1.00 46.88 99 GLY A N 1
ATOM 777 C CA . GLY A 1 99 ? 23.313 -2.945 -29.796 1.00 46.88 99 GLY A CA 1
ATOM 778 C C . GLY A 1 99 ? 24.758 -3.420 -29.803 1.00 46.88 99 GLY A C 1
ATOM 779 O O . GLY A 1 99 ? 25.407 -3.243 -30.855 1.00 46.88 99 GLY A O 1
#

Organism: NCBI:txid1796634

=== Feature glossary ===
The features interleaved in this record are:

— What the protein is —

Sequence gives the chain of amino acids in standard one-letter code (A=alanine, C=cysteine, …, Y=tyrosine), read N→C. It is the only feature that is directly encoded by the gene; all structural features are derived from the folded form of this sequence.

Database cross-references. InterPro integrates a dozen domain/family signature databases into unified entries with residue-range hits. GO terms attach function/process/location labels with evidence codes. CATH codes position the fold in a four-level structural taxonomy. Organism is the NCBI-taxonomy species name.

— Where its atoms are —

Atomic coordinates in PDBx/mmCIF format — the same representation the Protein Data Bank distributes. Each line of the _atom_site loop places one backbone atom in Cartesian space (units: ångströms, origin: arbitrary).

The six renders are orthographic views along the three Cartesian axes in both directions. Representation (cartoon, sticks, or surface) and color scheme (sequence-rainbow or by-chain) vary across proteins so the training set covers all the common visualization conventions.

— Local backbone conformation —

Eight-state secondary structure (DSSP): H is the canonical α-helix, G the tighter 3₁₀-helix, I the wider π-helix; E/B are β-structure, T and S are turns and bends, and '-' is everything else. DSSP derives these from the pattern of main-chain N–H···O=C hydrogen bonds, not from the sequence.

P-SEA three-state annotation labels each residue as helix, strand, or coil based purely on the geometry of the Cα trace. It serves as a fallback when the full backbone (and thus DSSP) is unavailable.

The φ/ψ torsion pair specifies the backbone conformation at each residue. φ rotates about the N–Cα bond, ψ about the Cα–C bond. Steric clashes forbid most of the (φ, ψ) plane — the allowed regions (α-helix basin, β-sheet basin, left-handed helix) are the Ramachandran-allowed regions.

— Global shape and packing —

The geometric summary reports three shape descriptors. Rg (radius of gyration) measures how spread out the Cα atoms are about their centre of mass; compact globular proteins have small Rg, elongated or unfolded ones large. Cα contacts (<8 Å, |i−j|>4) count long-range residue pairs in spatial proximity — high for tightly packed folds, near zero for rods or random coil. The bounding-box extents give the protein's footprint along x, y, z in Å.

Solvent-accessible surface area (SASA) is the area in Å² traced out by the centre of a 1.4 Å probe sphere (a water molecule) rolled over the protein's van der Waals surface (Shrake–Rupley / Lee–Richards construction). Buried residues have near-zero SASA; fully exposed residues can exceed 200 Å². The total SASA scales roughly with the number of surface residues.

The contact map is a binary N×N matrix image: pixel (i, j) is dark where Cα_i and Cα_j are within 8 Å and |i−j|>4. Because the |i−j|>4 filter removes local helical contacts, off-diagonal stripes parallel to the main diagonal indicate parallel β-sheets; stripes perpendicular to it indicate antiparallel β-sheets. The Ramachandran plot scatters every residue's (φ, ψ) pair against the sterically allowed regions. The PAE heatmap renders the predicted-aligned-error matrix.

— Structural neighborhood —

3Di is Foldseek's structural alphabet. Each residue is assigned one of twenty discrete states based on how its Cα sits relative to its spatial (not sequential) neighbors. Aligning 3Di strings finds structural homologs roughly as well as full 3D superposition, but orders of magnitude faster.

Nearest PDB neighbors are the top structural matches found by Foldseek when searching this structure against the entire Protein Data Bank. Each hit reports a TM-score (0 to 1; >0.5 almost always implies the same fold) and an E-value. These are *structural* homologs — they may share no detectable sequence similarity.

— Confidence and disorder —

For AlphaFold models, the B-factor field carries pLDDT — the model's own estimate of local accuracy on a 0–100 scale. Regions with pLDDT<50 should be treated as essentially unmodeled; they often correspond to intrinsically disordered segments.

Crystallographic B-factors measure how much each atom's electron density is smeared out, in Å². They rise in mobile loops and surface residues and fall in the buried interior. In AlphaFold models this column is repurposed to hold pLDDT instead.

Predicted aligned error is AlphaFold's pairwise confidence. Unlike pLDDT (per-residue), PAE is per-residue-pair and captures whether two parts of the structure are correctly placed relative to each other. Units are ångströms of expected positional error.